Protein AF-A0A9X1LU79-F1 (afdb_monomer_lite)

Organism: NCBI:txid2830666

Foldseek 3Di:
DFPVCCCPPPVPQLQQQCCVPPVWGQDPPRAIVVGDDPVVSRVVVVVGQQCRSSCCQQFDQSVDHPVRVVVQVVVLVVQQVVCVVPPVPDDGDDRDDGTDGPVVVVVVVVVVVVVVVVVVVVVVVVVVVVVVVD

Sequence (134 aa):
MSLVGALVEHEGALRASLQAVYGLRLRPGGRTEPARTLSELTDLVAGLPPGCALWRAAGGAVALTDESMLLREAIYRLEVLDWHAHNPKGAQPKRIELPKPAHEARAEEAKQNAKAEAYARRQARRAAREADTG

pLDDT: mean 90.68, std 6.52, range [52.62, 97.19]

Secondary structure (DSSP, 8-state):
--HHHHHHH-HHHHHHHHHHHH--EEETTTEEES---HHHHHHHHHTPPTTSHHHHHHBSGGGS-HHHHHHHHHHHHHHHHHHHHH-TTSPPPPPPPPPPBHHHHHHHHHHHHHHHHHHHHHHHHHHHHHHH--

Radius of gyration: 23.09 Å; chains: 1; bounding box: 54×23×71 Å

Structure (mmCIF, N/CA/C/O backbone):
data_AF-A0A9X1LU79-F1
#
_entry.id   AF-A0A9X1LU79-F1
#
loop_
_atom_site.group_PDB
_atom_site.id
_atom_site.type_symbol
_atom_site.label_atom_id
_atom_site.label_alt_id
_atom_site.label_comp_id
_atom_site.label_asym_id
_atom_site.label_entity_id
_atom_site.label_seq_id
_atom_site.pdbx_PDB_ins_code
_atom_site.Cartn_x
_atom_site.Cartn_y
_atom_site.Cartn_z
_atom_site.occupancy
_atom_site.B_iso_or_equiv
_atom_site.auth_seq_id
_atom_site.auth_comp_id
_atom_site.auth_asym_id
_atom_site.auth_atom_id
_atom_site.pdbx_PDB_model_num
ATOM 1 N N . MET A 1 1 ? -0.550 8.802 -7.777 1.00 77.62 1 MET A N 1
ATOM 2 C CA . MET A 1 1 ? 0.930 8.726 -7.821 1.00 77.62 1 MET A CA 1
ATOM 3 C C . MET A 1 1 ? 1.381 8.988 -9.252 1.00 77.62 1 MET A C 1
ATOM 5 O O . MET A 1 1 ? 0.712 8.498 -10.150 1.00 77.62 1 MET A O 1
ATOM 9 N N . SER A 1 2 ? 2.448 9.763 -9.477 1.00 84.31 2 SER A N 1
ATOM 10 C CA . SER A 1 2 ? 3.002 9.988 -10.825 1.00 84.31 2 SER A CA 1
ATOM 11 C C . SER A 1 2 ? 3.983 8.877 -11.221 1.00 84.31 2 SER A C 1
ATOM 13 O O . SER A 1 2 ? 4.577 8.239 -10.351 1.00 84.31 2 SER A O 1
ATOM 15 N N . LEU A 1 3 ? 4.201 8.675 -12.526 1.00 84.38 3 LEU A N 1
ATOM 16 C CA . LEU A 1 3 ? 5.196 7.720 -13.035 1.00 84.38 3 LEU A CA 1
ATOM 17 C C . LEU A 1 3 ? 6.609 8.023 -12.505 1.00 84.38 3 LEU A C 1
ATOM 19 O O . LEU A 1 3 ? 7.339 7.111 -12.131 1.00 84.38 3 LEU A O 1
ATOM 23 N N . VAL A 1 4 ? 6.975 9.304 -12.419 1.00 84.94 4 VAL A N 1
ATOM 24 C CA . VAL A 1 4 ? 8.273 9.731 -11.875 1.00 84.94 4 VAL A CA 1
ATOM 25 C C . VAL A 1 4 ? 8.405 9.340 -10.402 1.00 84.94 4 VAL A C 1
ATOM 27 O O . VAL A 1 4 ? 9.418 8.763 -10.021 1.00 84.94 4 VAL A O 1
ATOM 30 N N . GLY A 1 5 ? 7.371 9.574 -9.586 1.00 83.94 5 GLY A N 1
ATOM 31 C CA . GLY A 1 5 ? 7.376 9.146 -8.183 1.00 83.94 5 GLY A CA 1
ATOM 32 C C . GLY A 1 5 ? 7.485 7.625 -8.041 1.00 83.94 5 GLY A C 1
ATOM 33 O O . GLY A 1 5 ? 8.250 7.132 -7.219 1.00 83.94 5 GLY A O 1
ATOM 34 N N . ALA A 1 6 ? 6.797 6.874 -8.906 1.00 86.81 6 ALA A N 1
ATOM 35 C CA . ALA A 1 6 ? 6.886 5.416 -8.943 1.00 86.81 6 ALA A CA 1
ATOM 36 C C . ALA A 1 6 ? 8.300 4.921 -9.295 1.00 86.81 6 ALA A C 1
ATOM 38 O O . ALA A 1 6 ? 8.783 3.967 -8.690 1.00 86.81 6 ALA A O 1
ATOM 39 N N . LEU A 1 7 ? 8.973 5.572 -10.248 1.00 89.19 7 LEU A N 1
ATOM 40 C CA . LEU A 1 7 ? 10.345 5.242 -10.641 1.00 89.19 7 LEU A CA 1
ATOM 41 C C . LEU A 1 7 ? 11.366 5.576 -9.550 1.00 89.19 7 LEU A C 1
ATOM 43 O O . LEU A 1 7 ? 12.306 4.816 -9.366 1.00 89.19 7 LEU A O 1
ATOM 47 N N . VAL A 1 8 ? 11.194 6.686 -8.831 1.00 88.75 8 VAL A N 1
ATOM 48 C CA . VAL A 1 8 ? 12.158 7.124 -7.807 1.00 88.75 8 VAL A CA 1
ATOM 49 C C . 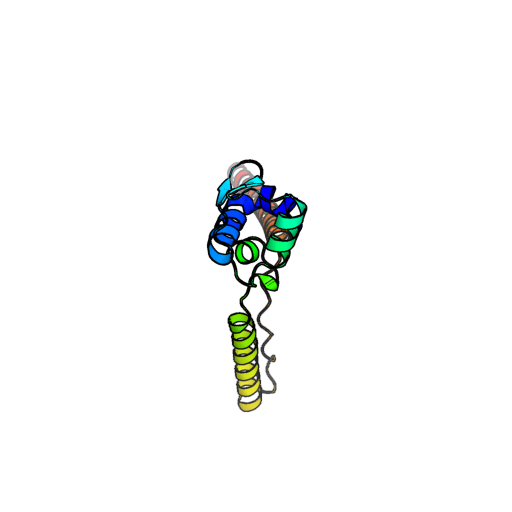VAL A 1 8 ? 11.984 6.354 -6.501 1.00 88.75 8 VAL A C 1
ATOM 51 O O . VAL A 1 8 ? 12.963 5.907 -5.911 1.00 88.75 8 VAL A O 1
ATOM 54 N N . GLU A 1 9 ? 10.747 6.187 -6.036 1.00 88.94 9 GLU A N 1
ATOM 55 C CA . GLU A 1 9 ? 10.484 5.653 -4.695 1.00 88.94 9 GLU A CA 1
ATOM 56 C C . GLU A 1 9 ? 10.136 4.161 -4.687 1.00 88.94 9 GLU A C 1
ATOM 58 O O . GLU A 1 9 ? 10.246 3.503 -3.650 1.00 88.94 9 GLU A O 1
ATOM 63 N N . HIS A 1 10 ? 9.701 3.620 -5.828 1.00 92.12 10 HIS A N 1
ATOM 64 C CA . HIS A 1 10 ? 9.089 2.296 -5.910 1.00 92.12 10 HIS A CA 1
ATOM 65 C C . HIS A 1 10 ? 9.523 1.500 -7.155 1.00 92.12 10 HIS A C 1
ATOM 67 O O . HIS A 1 10 ? 8.775 0.633 -7.611 1.00 92.12 10 HIS A O 1
ATOM 73 N N . GLU A 1 11 ? 10.728 1.738 -7.697 1.00 92.06 11 GLU A N 1
ATOM 74 C CA . GLU A 1 11 ? 11.174 1.155 -8.979 1.00 92.06 11 GLU A CA 1
ATOM 75 C C . GLU A 1 11 ? 11.005 -0.372 -9.035 1.00 92.06 11 GLU A C 1
ATOM 77 O O . GLU A 1 11 ? 10.499 -0.920 -10.015 1.00 92.06 11 GLU A O 1
ATOM 82 N N . GLY A 1 12 ? 11.391 -1.073 -7.964 1.00 92.75 12 GLY A N 1
ATOM 83 C CA . GLY A 1 12 ? 11.282 -2.531 -7.887 1.00 92.75 12 GLY A CA 1
ATOM 84 C C . GLY A 1 12 ? 9.832 -3.023 -7.930 1.00 92.75 12 GLY A C 1
ATOM 85 O O . GLY A 1 12 ? 9.520 -3.979 -8.640 1.00 92.75 12 GLY A O 1
ATOM 86 N N . ALA A 1 13 ? 8.930 -2.338 -7.225 1.00 94.69 13 ALA A N 1
ATOM 87 C CA . ALA A 1 13 ? 7.510 -2.676 -7.197 1.00 94.69 13 ALA A CA 1
ATOM 88 C C . ALA A 1 13 ? 6.814 -2.333 -8.526 1.00 94.69 13 ALA A C 1
ATOM 90 O O . ALA A 1 13 ? 5.966 -3.096 -9.003 1.00 94.69 13 ALA A O 1
ATOM 91 N N . LEU A 1 14 ? 7.219 -1.228 -9.161 1.00 95.00 14 LEU A N 1
ATOM 92 C CA . LEU A 1 14 ? 6.783 -0.849 -10.502 1.00 95.00 14 LEU A CA 1
ATOM 93 C C . LEU A 1 14 ? 7.216 -1.902 -11.528 1.00 95.00 14 LEU A C 1
ATOM 95 O O . LEU A 1 14 ? 6.380 -2.400 -12.281 1.00 95.00 14 LEU A O 1
ATOM 99 N N . ARG A 1 15 ? 8.493 -2.308 -11.507 1.00 95.25 15 ARG A N 1
ATOM 100 C CA . ARG A 1 15 ? 9.033 -3.370 -12.371 1.00 95.25 15 ARG A CA 1
ATOM 101 C C . ARG A 1 15 ? 8.255 -4.673 -12.214 1.00 95.25 15 ARG A C 1
ATOM 103 O O . ARG A 1 15 ? 7.861 -5.260 -13.216 1.00 95.25 15 ARG A O 1
ATOM 110 N N . ALA A 1 16 ? 8.019 -5.108 -10.977 1.00 96.50 16 ALA A N 1
ATOM 111 C CA . ALA A 1 16 ? 7.267 -6.330 -10.704 1.00 96.50 16 ALA A CA 1
ATOM 112 C C . ALA A 1 16 ? 5.831 -6.255 -11.250 1.00 96.50 16 ALA A C 1
ATOM 114 O O . ALA A 1 16 ? 5.348 -7.216 -11.843 1.00 96.50 16 ALA A O 1
ATOM 115 N N . SER A 1 17 ? 5.169 -5.105 -11.101 1.00 97.19 17 SER A N 1
ATOM 116 C CA . SER A 1 17 ? 3.782 -4.920 -11.548 1.00 97.19 17 SER A CA 1
ATOM 117 C C . SER A 1 17 ? 3.664 -4.882 -13.071 1.00 97.19 17 SER A C 1
ATOM 119 O O . SER A 1 17 ? 2.815 -5.568 -13.632 1.00 97.19 17 SER A O 1
ATOM 121 N N . LEU A 1 18 ? 4.549 -4.145 -13.750 1.00 96.56 18 LEU A N 1
ATOM 122 C CA . LEU A 1 18 ? 4.583 -4.086 -15.216 1.00 96.56 18 LEU A CA 1
ATOM 123 C C . LEU A 1 18 ? 4.894 -5.453 -15.836 1.00 96.56 18 LEU A C 1
ATOM 125 O O . LEU A 1 18 ? 4.266 -5.837 -16.824 1.00 96.56 18 LEU A O 1
ATOM 129 N N . GLN A 1 19 ? 5.819 -6.204 -15.233 1.00 96.81 19 GLN A N 1
ATOM 130 C CA . GLN A 1 19 ? 6.158 -7.546 -15.693 1.00 96.81 19 GLN A CA 1
ATOM 131 C C . GLN A 1 19 ? 4.994 -8.521 -15.492 1.00 96.81 19 GLN A C 1
ATOM 133 O O . GLN A 1 19 ? 4.714 -9.315 -16.384 1.00 96.81 19 GLN A O 1
ATOM 138 N N . ALA A 1 20 ? 4.323 -8.473 -14.339 1.00 96.81 20 ALA A N 1
ATOM 139 C CA . ALA A 1 20 ? 3.243 -9.401 -14.017 1.00 96.81 20 ALA A CA 1
ATOM 140 C C . ALA A 1 20 ? 1.975 -9.155 -14.848 1.00 96.81 20 ALA A C 1
ATOM 142 O O . ALA A 1 20 ? 1.337 -10.111 -15.273 1.00 96.81 20 ALA A O 1
ATOM 143 N N . VAL A 1 21 ? 1.609 -7.888 -15.070 1.00 97.06 21 VAL A N 1
ATOM 144 C CA . VAL A 1 21 ? 0.330 -7.522 -15.706 1.00 97.06 21 VAL A CA 1
ATOM 145 C C . VAL A 1 21 ? 0.463 -7.408 -17.222 1.00 97.06 21 VAL A C 1
ATOM 147 O O . VAL A 1 21 ? -0.407 -7.870 -17.952 1.00 97.06 21 VAL A O 1
ATOM 150 N N . TYR A 1 22 ? 1.556 -6.812 -17.704 1.00 96.19 22 TYR A N 1
ATOM 151 C CA . TYR A 1 22 ? 1.732 -6.497 -19.125 1.00 96.19 22 TYR A CA 1
ATOM 152 C C . TYR A 1 22 ? 2.881 -7.262 -19.788 1.00 96.19 22 TYR A C 1
ATOM 154 O O . TYR A 1 22 ? 3.132 -7.072 -20.977 1.00 96.19 22 TYR A O 1
ATOM 162 N N . GLY A 1 23 ? 3.630 -8.080 -19.040 1.00 95.75 23 GLY A N 1
ATOM 163 C CA . GLY A 1 23 ? 4.821 -8.758 -19.559 1.00 95.75 23 GLY A CA 1
ATOM 164 C C . GLY A 1 23 ? 5.973 -7.809 -19.911 1.00 95.75 23 GLY A C 1
ATOM 165 O O . GLY A 1 23 ? 6.898 -8.217 -20.610 1.00 95.75 23 GLY A O 1
ATOM 166 N N . LEU A 1 24 ? 5.926 -6.550 -19.457 1.00 95.25 24 LEU A N 1
ATOM 167 C CA . LEU A 1 24 ? 6.914 -5.529 -19.807 1.00 95.25 24 LEU A CA 1
ATOM 168 C C . LEU A 1 24 ? 8.087 -5.534 -18.834 1.00 95.25 24 LEU A C 1
ATOM 170 O O . LEU A 1 24 ? 7.915 -5.348 -17.625 1.00 95.25 24 LEU A O 1
ATOM 174 N N . ARG A 1 25 ? 9.303 -5.629 -19.377 1.00 94.94 25 ARG A N 1
ATOM 175 C CA . ARG A 1 25 ? 10.519 -5.543 -18.570 1.00 94.94 25 ARG A CA 1
ATOM 176 C C . ARG A 1 25 ? 10.938 -4.088 -18.404 1.00 94.94 25 ARG A C 1
ATOM 178 O O . ARG A 1 25 ? 11.333 -3.438 -19.370 1.00 94.94 25 ARG A O 1
ATOM 185 N N . LEU A 1 26 ? 10.908 -3.590 -17.169 1.00 93.44 26 LEU A N 1
ATOM 186 C CA . LEU A 1 26 ? 11.456 -2.277 -16.823 1.00 93.44 26 LEU A CA 1
ATOM 187 C C . LEU A 1 26 ? 12.965 -2.386 -16.566 1.00 93.44 26 LEU A C 1
ATOM 189 O O . LEU A 1 26 ? 13.406 -3.075 -15.641 1.00 93.44 26 LEU A O 1
ATOM 193 N N . ARG A 1 27 ? 13.753 -1.710 -17.399 1.00 89.75 27 ARG A N 1
ATOM 194 C CA . ARG A 1 27 ? 15.206 -1.568 -17.281 1.00 89.75 27 ARG A CA 1
ATOM 195 C C . ARG A 1 27 ? 15.556 -0.314 -16.458 1.00 89.75 27 ARG A C 1
ATOM 197 O O . ARG A 1 27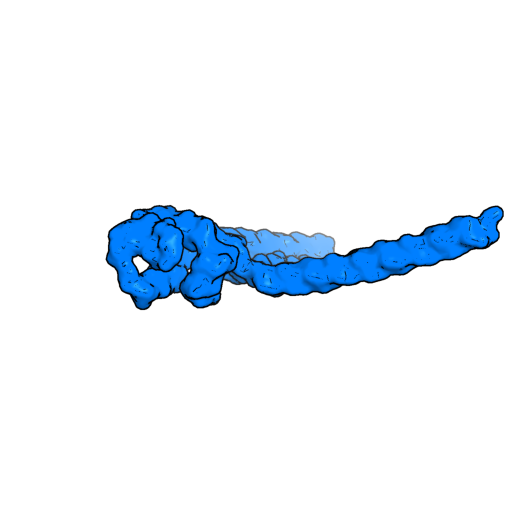 ? 14.740 0.609 -16.380 1.00 89.75 27 ARG A O 1
ATOM 204 N N . PRO A 1 28 ? 16.771 -0.251 -15.878 1.00 81.88 28 PRO A N 1
ATOM 205 C CA . PRO A 1 28 ? 17.235 0.931 -15.156 1.00 81.88 28 PRO A CA 1
ATOM 206 C C . PRO A 1 28 ? 17.099 2.210 -15.992 1.00 81.88 28 PRO A C 1
ATOM 208 O O . PRO A 1 28 ? 17.318 2.195 -17.207 1.00 81.88 28 PRO A O 1
ATOM 211 N N . GLY A 1 29 ? 16.730 3.314 -15.343 1.00 78.44 29 GLY A N 1
ATOM 212 C CA . GLY A 1 29 ? 16.509 4.598 -16.017 1.00 78.44 29 GLY A CA 1
ATOM 213 C C . GLY A 1 29 ? 15.163 4.717 -16.742 1.00 78.44 29 GLY A C 1
ATOM 214 O O . GLY A 1 29 ? 15.019 5.575 -17.608 1.00 78.44 29 GLY A O 1
ATOM 215 N N . GLY A 1 30 ? 14.186 3.861 -16.420 1.00 81.19 30 GLY A N 1
ATOM 216 C CA . GLY A 1 30 ? 12.799 3.999 -16.886 1.00 81.19 30 GLY A CA 1
ATOM 217 C C . GLY A 1 30 ? 12.529 3.500 -18.307 1.00 81.19 30 GLY A C 1
ATOM 218 O O . GLY A 1 30 ? 11.452 3.738 -18.844 1.00 81.19 30 GLY A O 1
ATOM 219 N N . ARG A 1 31 ? 13.487 2.803 -18.930 1.00 87.88 31 ARG A N 1
ATOM 220 C CA . ARG A 1 31 ? 13.320 2.221 -20.272 1.00 87.88 31 ARG A CA 1
ATOM 221 C C . ARG A 1 31 ? 12.596 0.881 -20.186 1.00 87.88 31 ARG A C 1
ATOM 223 O O . ARG A 1 31 ? 12.852 0.105 -19.271 1.00 87.88 31 ARG A O 1
ATOM 230 N N . THR A 1 32 ? 11.750 0.573 -21.158 1.00 93.19 32 THR A N 1
ATOM 231 C CA . THR A 1 32 ? 11.002 -0.691 -21.215 1.00 93.19 32 THR A CA 1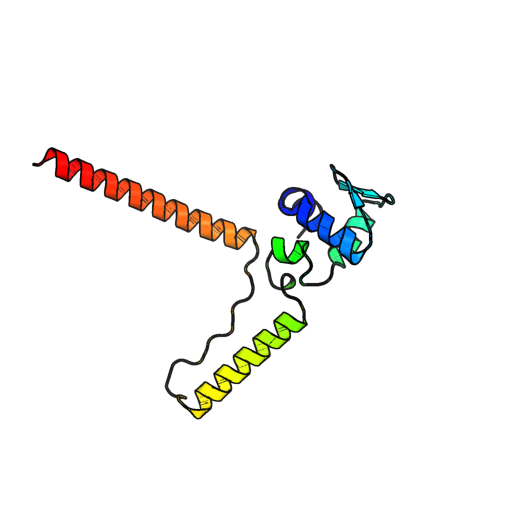
ATOM 232 C C . THR A 1 32 ? 11.450 -1.575 -22.371 1.00 93.19 32 THR A C 1
ATOM 234 O O . THR A 1 32 ? 12.049 -1.110 -23.342 1.00 93.19 32 THR A O 1
ATOM 237 N N . GLU A 1 33 ? 11.166 -2.867 -22.257 1.00 92.31 33 GLU A N 1
ATOM 238 C CA . GLU A 1 33 ? 11.321 -3.842 -23.330 1.00 92.31 33 GLU A CA 1
ATOM 239 C C . GLU A 1 33 ? 10.026 -4.665 -23.467 1.00 92.31 33 GLU A C 1
ATOM 241 O O . GLU A 1 33 ? 9.624 -5.302 -22.486 1.00 92.31 33 GLU A O 1
ATOM 246 N N . PRO A 1 34 ? 9.365 -4.640 -24.646 1.00 91.88 34 PRO A N 1
ATOM 247 C CA . PRO A 1 34 ? 9.634 -3.767 -25.800 1.00 91.88 34 PRO A CA 1
ATOM 248 C C . PRO A 1 34 ? 9.567 -2.270 -25.450 1.00 91.88 34 PRO A C 1
ATOM 250 O O . PRO A 1 34 ? 8.923 -1.880 -24.475 1.00 91.88 34 PRO A O 1
ATOM 253 N N . ALA A 1 35 ? 10.255 -1.440 -26.240 1.00 93.19 35 ALA A N 1
ATOM 254 C CA . ALA A 1 35 ? 10.325 -0.000 -26.009 1.00 93.19 35 ALA A CA 1
ATOM 255 C C . ALA A 1 35 ? 8.927 0.634 -26.060 1.00 93.19 35 ALA A C 1
ATOM 257 O O . ALA A 1 35 ? 8.165 0.401 -26.998 1.00 93.19 35 ALA A O 1
ATOM 258 N N . ARG A 1 36 ? 8.609 1.436 -25.043 1.00 91.88 36 ARG A N 1
ATOM 259 C CA . ARG A 1 36 ? 7.381 2.233 -24.939 1.00 91.88 36 ARG A CA 1
ATOM 260 C C . ARG A 1 36 ? 7.727 3.700 -24.778 1.00 91.88 36 ARG A C 1
ATOM 262 O O . ARG A 1 36 ? 8.781 4.039 -24.231 1.00 91.88 36 ARG A O 1
ATOM 269 N N . THR A 1 37 ? 6.834 4.564 -25.239 1.00 91.75 37 THR A N 1
ATOM 270 C CA . THR A 1 37 ? 6.949 5.998 -24.961 1.00 91.75 37 THR A CA 1
ATOM 271 C C . THR A 1 37 ? 6.625 6.285 -23.493 1.00 91.75 37 THR A C 1
ATOM 273 O O . THR A 1 37 ? 6.000 5.479 -22.800 1.00 91.75 37 THR A O 1
ATOM 276 N N . LEU A 1 38 ? 7.044 7.451 -22.997 1.00 88.81 38 LEU A N 1
ATOM 277 C CA . LEU A 1 38 ? 6.758 7.854 -21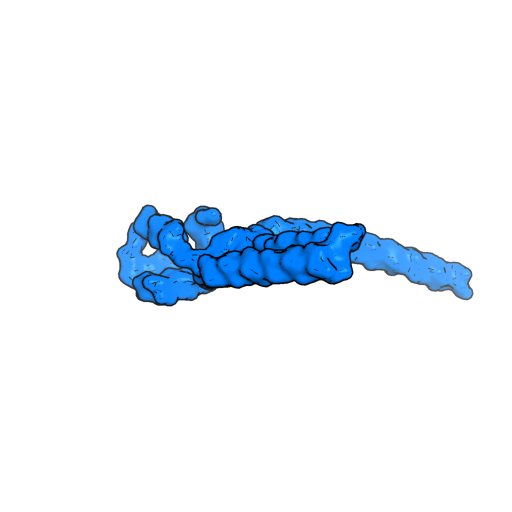.619 1.00 88.81 38 LEU A CA 1
ATOM 278 C C . LEU A 1 38 ? 5.248 7.995 -21.364 1.00 88.81 38 LEU A C 1
ATOM 280 O O . LEU A 1 38 ? 4.769 7.633 -20.289 1.00 88.81 38 LEU A O 1
ATOM 284 N N . SER A 1 39 ? 4.504 8.490 -22.356 1.00 90.88 39 SER A N 1
ATOM 285 C CA . SER A 1 39 ? 3.048 8.624 -22.286 1.00 90.88 39 SER A CA 1
ATOM 286 C C . SER A 1 39 ? 2.373 7.259 -22.194 1.00 90.88 39 SER A C 1
ATOM 288 O O . SER A 1 39 ? 1.640 7.021 -21.242 1.00 90.88 39 SER A O 1
ATOM 290 N N . GLU A 1 40 ? 2.728 6.320 -23.079 1.00 93.06 40 GLU A N 1
ATOM 291 C CA . GLU A 1 40 ? 2.215 4.942 -23.019 1.00 93.06 40 GLU A CA 1
ATOM 292 C C . GLU A 1 40 ? 2.511 4.283 -21.669 1.00 93.06 40 GLU A C 1
ATOM 294 O O . GLU A 1 40 ? 1.658 3.617 -21.090 1.00 93.06 40 GLU A O 1
ATOM 299 N N . LEU A 1 41 ? 3.723 4.472 -21.139 1.00 92.12 41 LEU A N 1
ATOM 300 C CA . LEU A 1 41 ? 4.082 3.922 -19.837 1.00 92.12 41 LEU A CA 1
ATOM 301 C C . LEU A 1 41 ? 3.249 4.540 -18.706 1.00 92.12 41 LEU A C 1
ATOM 303 O O . LEU A 1 41 ? 2.893 3.844 -17.758 1.00 92.12 41 LEU A O 1
ATOM 307 N N . THR A 1 42 ? 2.921 5.828 -18.806 1.00 92.25 42 THR A N 1
ATOM 308 C CA . THR A 1 42 ? 2.067 6.513 -17.828 1.00 92.25 42 THR A CA 1
ATOM 309 C C . THR A 1 42 ? 0.650 5.948 -17.855 1.00 92.25 42 THR A C 1
ATOM 311 O O . THR A 1 42 ? 0.110 5.635 -16.793 1.00 92.25 42 THR A O 1
ATOM 314 N N . ASP A 1 43 ? 0.091 5.737 -19.047 1.00 94.38 43 ASP A N 1
ATOM 315 C CA . ASP A 1 43 ? -1.241 5.151 -19.222 1.00 94.38 43 ASP A CA 1
ATOM 316 C C . ASP A 1 43 ? -1.293 3.712 -18.692 1.00 94.38 43 ASP A C 1
ATOM 318 O O . ASP A 1 43 ? -2.209 3.339 -17.959 1.00 94.38 43 ASP A O 1
ATOM 322 N N . LEU A 1 44 ? -0.260 2.912 -18.974 1.00 94.38 44 LEU A N 1
ATOM 323 C CA . LEU A 1 44 ? -0.151 1.543 -18.462 1.00 94.38 44 LEU A CA 1
ATOM 324 C C . LEU A 1 44 ? -0.066 1.501 -16.936 1.00 94.38 44 LEU A C 1
ATOM 326 O O . LEU A 1 44 ? -0.694 0.646 -16.310 1.00 94.38 44 LEU A O 1
ATOM 330 N N . VAL A 1 45 ? 0.690 2.418 -16.326 1.00 93.75 45 VAL A N 1
ATOM 331 C CA . VAL A 1 45 ? 0.757 2.529 -14.864 1.00 93.75 45 VAL A CA 1
ATOM 332 C C . VAL A 1 45 ? -0.587 2.951 -14.284 1.00 93.75 45 VAL A C 1
ATOM 334 O O . VAL A 1 45 ? -0.998 2.380 -13.278 1.00 93.75 45 VAL A O 1
ATOM 337 N N . ALA A 1 46 ? -1.295 3.890 -14.916 1.00 92.19 46 ALA A N 1
ATOM 338 C CA . ALA A 1 46 ? -2.639 4.282 -14.495 1.00 92.19 46 ALA A CA 1
ATOM 339 C C . ALA A 1 46 ? -3.647 3.122 -14.597 1.00 92.19 46 ALA A C 1
ATOM 341 O O . ALA A 1 46 ? -4.546 3.025 -13.765 1.00 92.19 46 ALA A O 1
ATOM 342 N N . GLY A 1 47 ? -3.465 2.223 -15.570 1.00 94.12 47 GLY A N 1
ATOM 343 C CA . GLY A 1 47 ? -4.281 1.021 -15.756 1.00 94.12 47 GLY A CA 1
ATOM 344 C C . GLY A 1 47 ? -3.892 -0.184 -14.892 1.00 94.12 47 GLY A C 1
ATOM 345 O O . GLY A 1 47 ? -4.504 -1.241 -15.033 1.00 94.12 47 GLY A O 1
ATOM 346 N N . LEU A 1 48 ? -2.877 -0.082 -14.023 1.00 95.25 48 LEU A N 1
ATOM 347 C CA . LEU A 1 48 ? -2.472 -1.216 -13.189 1.00 95.25 48 LEU A CA 1
ATOM 348 C C . LEU A 1 48 ? -3.590 -1.617 -12.213 1.00 95.25 48 LEU A C 1
ATOM 350 O O . LEU A 1 48 ? -4.116 -0.750 -11.508 1.00 95.25 48 LEU A O 1
ATOM 354 N N . PRO A 1 49 ? -3.891 -2.923 -12.092 1.00 95.50 49 PRO A N 1
ATOM 355 C CA . PRO A 1 49 ? -4.974 -3.400 -11.252 1.00 95.50 49 PRO A CA 1
ATOM 356 C C . PRO A 1 49 ? -4.708 -3.090 -9.774 1.00 95.50 49 PRO A C 1
ATOM 358 O O . PRO A 1 49 ? -3.547 -3.130 -9.332 1.00 95.50 49 PRO A O 1
ATOM 361 N N . PRO A 1 50 ? -5.770 -2.817 -8.996 1.00 94.88 50 PRO A N 1
ATOM 362 C CA . PRO A 1 50 ? -5.666 -2.600 -7.561 1.00 94.88 50 PRO A CA 1
ATOM 363 C C . PRO A 1 50 ? -5.041 -3.825 -6.869 1.00 94.88 50 PRO A C 1
ATOM 365 O O . PRO A 1 50 ? -5.189 -4.966 -7.305 1.00 94.88 50 PRO A O 1
ATOM 368 N N . GLY A 1 51 ? -4.251 -3.591 -5.822 1.00 93.88 51 GLY A N 1
ATOM 369 C CA . GLY A 1 51 ? -3.526 -4.646 -5.103 1.00 93.88 51 GLY A CA 1
ATOM 370 C C . GLY A 1 51 ? -2.280 -5.210 -5.798 1.00 93.88 51 GLY A C 1
ATOM 371 O O . GLY A 1 51 ? -1.599 -6.080 -5.235 1.00 93.88 51 GLY A O 1
ATOM 372 N N . CYS A 1 52 ? -1.900 -4.703 -6.978 1.00 95.75 52 CYS A N 1
ATOM 373 C CA . CYS A 1 52 ? -0.606 -5.045 -7.570 1.00 95.75 52 CYS A CA 1
ATOM 374 C C . CYS A 1 52 ? 0.567 -4.613 -6.664 1.00 95.75 52 CYS A C 1
ATOM 376 O O . CYS A 1 52 ? 0.402 -3.859 -5.700 1.00 95.75 52 CYS A O 1
ATOM 378 N N . ALA A 1 53 ? 1.775 -5.114 -6.944 1.00 95.88 53 ALA A N 1
ATOM 379 C CA . ALA A 1 53 ? 2.941 -4.860 -6.093 1.00 95.88 53 ALA A CA 1
ATOM 380 C C . ALA A 1 53 ? 3.224 -3.356 -5.914 1.00 95.88 53 ALA A C 1
ATOM 382 O O . ALA A 1 53 ? 3.569 -2.924 -4.816 1.00 95.88 53 ALA A O 1
ATOM 383 N N . LEU A 1 54 ? 3.022 -2.561 -6.969 1.00 95.69 54 LEU A N 1
ATOM 384 C CA . LEU A 1 54 ? 3.197 -1.114 -6.949 1.00 95.69 54 LEU A CA 1
ATOM 385 C C . LEU A 1 54 ? 2.230 -0.447 -5.974 1.00 95.69 54 LEU A C 1
ATOM 387 O O . LEU A 1 54 ? 2.665 0.313 -5.115 1.00 95.69 54 LEU A O 1
ATOM 391 N N . TRP A 1 55 ? 0.935 -0.748 -6.078 1.00 94.88 55 TRP A N 1
ATOM 392 C CA . TRP A 1 55 ? -0.064 -0.134 -5.209 1.00 94.88 55 TRP A CA 1
ATOM 393 C C . TRP A 1 55 ? 0.053 -0.608 -3.766 1.00 94.88 55 TRP A C 1
ATOM 395 O O . TRP A 1 55 ? -0.100 0.200 -2.857 1.00 94.88 55 TRP A O 1
ATOM 405 N N . ARG A 1 56 ? 0.435 -1.869 -3.536 1.00 94.06 56 ARG A N 1
ATOM 406 C CA . ARG A 1 56 ? 0.772 -2.350 -2.188 1.00 94.06 56 ARG A CA 1
ATOM 407 C C . ARG A 1 56 ? 1.948 -1.594 -1.570 1.00 94.06 56 ARG A C 1
ATOM 409 O O . ARG A 1 56 ? 1.905 -1.298 -0.382 1.00 94.06 56 ARG A O 1
ATOM 416 N N . ALA A 1 57 ? 2.964 -1.252 -2.361 1.00 92.50 57 ALA A N 1
ATOM 417 C CA . ALA A 1 57 ? 4.106 -0.468 -1.890 1.00 92.50 57 ALA A CA 1
ATOM 418 C C . ALA A 1 57 ? 3.774 1.024 -1.694 1.00 92.50 57 ALA A C 1
ATOM 420 O O . ALA A 1 57 ? 4.287 1.648 -0.768 1.00 92.50 57 ALA A O 1
ATOM 421 N N . ALA A 1 58 ? 2.925 1.592 -2.555 1.00 91.50 58 ALA A N 1
ATOM 422 C CA . ALA A 1 58 ? 2.508 2.992 -2.486 1.00 91.50 58 ALA A CA 1
ATOM 423 C C . ALA A 1 58 ? 1.462 3.258 -1.385 1.00 91.50 58 ALA A C 1
ATOM 425 O O . ALA A 1 58 ? 1.346 4.387 -0.902 1.00 91.50 58 ALA A O 1
ATOM 426 N N . GLY A 1 59 ? 0.710 2.233 -0.980 1.00 90.62 59 GLY A N 1
ATOM 427 C CA . GLY A 1 59 ? -0.371 2.344 -0.005 1.00 90.62 59 GLY A CA 1
ATOM 428 C C . GLY A 1 59 ? -1.631 3.006 -0.575 1.00 90.62 59 GLY A C 1
ATOM 429 O O . GLY A 1 59 ? -1.820 3.116 -1.789 1.00 90.62 59 GLY A O 1
ATOM 430 N N . GLY A 1 60 ? -2.512 3.455 0.318 1.00 89.62 60 GLY A N 1
ATOM 431 C CA . GLY A 1 60 ? -3.809 4.028 -0.047 1.00 89.62 60 GLY A CA 1
ATOM 432 C C . GLY A 1 60 ? -4.871 2.975 -0.390 1.00 89.62 60 GLY A C 1
ATOM 433 O O . GLY A 1 60 ? -4.658 1.772 -0.259 1.00 89.62 60 GLY A O 1
ATOM 434 N N . ALA A 1 61 ? -6.039 3.432 -0.852 1.00 88.12 61 ALA A N 1
ATOM 435 C CA . ALA A 1 61 ? -7.185 2.559 -1.135 1.00 88.12 61 ALA A CA 1
ATOM 436 C C . ALA A 1 61 ? -6.891 1.504 -2.218 1.00 88.12 61 ALA A C 1
ATOM 438 O O . ALA A 1 61 ? -7.233 0.338 -2.053 1.00 88.12 61 ALA A O 1
ATOM 439 N N . VAL A 1 62 ? -6.182 1.898 -3.283 1.00 91.69 62 VAL A N 1
ATOM 440 C CA . VAL A 1 62 ? -5.823 1.021 -4.414 1.00 91.69 62 VAL A CA 1
ATOM 441 C C . VAL A 1 62 ? -4.775 -0.041 -4.062 1.00 91.69 62 VAL A C 1
ATOM 443 O O . VAL A 1 62 ? -4.473 -0.905 -4.882 1.00 91.69 62 VAL A O 1
ATOM 446 N N . ALA A 1 63 ? -4.211 -0.001 -2.850 1.00 93.94 63 ALA A N 1
ATOM 447 C CA . ALA A 1 63 ? -3.310 -1.036 -2.348 1.00 93.94 63 ALA A CA 1
ATOM 448 C C . ALA A 1 63 ? -4.019 -2.366 -2.066 1.00 93.94 63 ALA A C 1
ATOM 450 O O . ALA A 1 63 ? -3.358 -3.399 -1.960 1.00 93.94 63 ALA A O 1
ATOM 451 N N . LEU A 1 64 ? -5.342 -2.343 -1.913 1.00 93.62 64 LEU A N 1
ATOM 452 C CA . LEU A 1 64 ? -6.163 -3.530 -1.708 1.00 93.62 64 LEU A CA 1
ATOM 453 C C . LEU A 1 64 ? -6.770 -3.978 -3.031 1.00 93.62 64 LEU A C 1
ATOM 455 O O . LEU A 1 64 ? -7.071 -3.138 -3.866 1.00 93.62 64 LEU A O 1
ATOM 459 N N . THR A 1 65 ? -6.971 -5.284 -3.202 1.00 94.50 65 THR A N 1
ATOM 460 C CA . THR A 1 65 ? -7.793 -5.799 -4.306 1.00 94.50 65 THR A CA 1
ATOM 461 C C . THR A 1 65 ? -9.276 -5.555 -4.026 1.00 94.50 65 THR A C 1
ATOM 463 O O . THR A 1 65 ? -9.666 -5.354 -2.869 1.00 94.50 65 THR A O 1
ATOM 466 N N . ASP A 1 66 ? -10.114 -5.642 -5.057 1.00 92.75 66 ASP A N 1
ATOM 467 C CA . ASP A 1 66 ? -11.566 -5.492 -4.914 1.00 92.75 66 ASP A CA 1
ATOM 468 C C . ASP A 1 66 ? -12.154 -6.555 -3.971 1.00 92.75 66 ASP A C 1
ATOM 470 O O . ASP A 1 66 ? -12.986 -6.244 -3.116 1.00 92.75 66 ASP A O 1
ATOM 474 N N . GLU A 1 67 ? -11.656 -7.794 -4.029 1.00 94.44 67 GLU A N 1
ATOM 475 C CA . GLU A 1 67 ? -12.068 -8.875 -3.124 1.00 94.44 67 GLU A CA 1
ATOM 476 C C . GLU A 1 67 ? -11.679 -8.566 -1.679 1.00 94.44 67 GLU A C 1
ATOM 478 O O . GLU A 1 67 ? -12.452 -8.810 -0.752 1.00 94.44 67 GLU A O 1
ATOM 483 N N . SER A 1 68 ? -10.492 -7.988 -1.478 1.00 93.69 68 SER A N 1
ATOM 484 C CA . SER A 1 68 ? -10.033 -7.568 -0.154 1.00 93.69 68 SER A CA 1
ATOM 485 C C . SER A 1 68 ? -10.910 -6.442 0.395 1.00 93.69 68 SER A C 1
ATOM 487 O O . SER A 1 68 ? -11.235 -6.437 1.582 1.00 93.69 68 SER A O 1
ATOM 489 N N . MET A 1 69 ? -11.321 -5.495 -0.453 1.00 93.12 69 MET A N 1
ATOM 490 C CA . MET A 1 69 ? -12.248 -4.428 -0.067 1.00 93.12 69 MET A CA 1
ATOM 491 C C . MET A 1 69 ? -13.630 -4.982 0.295 1.00 93.12 69 MET A C 1
ATOM 493 O O . MET A 1 69 ? -14.172 -4.615 1.341 1.00 93.12 69 MET A O 1
ATOM 497 N N . LEU A 1 70 ? -14.165 -5.900 -0.514 1.00 94.38 70 LEU A N 1
ATOM 498 C CA . LEU A 1 70 ? -15.452 -6.547 -0.260 1.00 94.38 70 LEU A CA 1
ATOM 499 C C . LEU A 1 70 ? -15.431 -7.340 1.050 1.00 94.38 70 LEU A C 1
ATOM 501 O O . LEU A 1 70 ? -16.336 -7.199 1.871 1.00 94.38 70 LEU A O 1
ATOM 505 N N . LEU A 1 71 ? -14.381 -8.134 1.272 1.00 95.31 71 LEU A N 1
ATOM 506 C CA . LEU A 1 71 ? -14.241 -8.946 2.477 1.00 95.31 71 LEU A CA 1
ATOM 507 C C . LEU A 1 71 ? -14.164 -8.080 3.738 1.00 95.31 71 LEU A C 1
ATOM 509 O O . LEU A 1 71 ? -14.774 -8.408 4.751 1.00 95.31 71 LEU A O 1
ATOM 513 N N . ARG A 1 72 ? -13.461 -6.946 3.677 1.00 94.19 72 ARG A N 1
ATOM 514 C CA . ARG A 1 72 ? -13.387 -6.001 4.801 1.00 94.19 72 ARG A CA 1
ATOM 515 C C . ARG A 1 72 ? -14.744 -5.401 5.149 1.00 94.19 72 ARG A C 1
ATOM 517 O O . ARG A 1 72 ? -15.066 -5.303 6.330 1.00 94.19 72 ARG A O 1
ATOM 524 N N . GLU A 1 73 ? -15.533 -5.014 4.146 1.00 95.38 73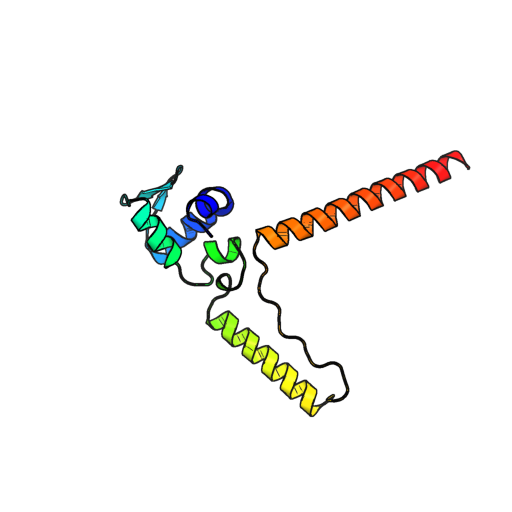 GLU A N 1
ATOM 525 C CA . GLU A 1 73 ? -16.896 -4.526 4.388 1.00 95.38 73 GLU A CA 1
ATOM 526 C C . GLU A 1 73 ? -17.780 -5.651 4.940 1.00 95.38 73 GLU A C 1
ATOM 528 O O . GLU A 1 73 ? -18.521 -5.421 5.892 1.00 95.38 73 GLU A O 1
ATOM 533 N N . ALA A 1 74 ? -17.666 -6.874 4.414 1.00 96.62 74 ALA A N 1
ATOM 534 C CA . ALA A 1 74 ? -18.421 -8.023 4.911 1.00 96.62 74 ALA A CA 1
ATOM 535 C C . ALA A 1 74 ? -18.116 -8.320 6.389 1.00 96.62 74 ALA A C 1
ATOM 537 O O . ALA A 1 74 ? -19.045 -8.442 7.186 1.00 96.62 74 ALA A O 1
ATOM 538 N N . ILE A 1 75 ? -16.834 -8.362 6.771 1.00 96.44 75 ILE A N 1
ATOM 539 C CA . ILE A 1 75 ? -16.404 -8.557 8.165 1.00 96.44 75 ILE A CA 1
ATOM 540 C C . ILE A 1 75 ? -16.987 -7.461 9.058 1.00 96.44 75 ILE A C 1
ATOM 542 O O . ILE A 1 75 ? -17.630 -7.767 10.058 1.00 96.44 75 ILE A O 1
ATOM 546 N N . TYR A 1 76 ? -16.853 -6.194 8.660 1.00 96.56 76 TYR A N 1
ATOM 547 C CA . TYR A 1 76 ? -17.414 -5.081 9.424 1.00 96.56 76 TYR A CA 1
ATOM 548 C C . TYR A 1 76 ? -18.934 -5.213 9.620 1.00 96.56 76 TYR A C 1
ATOM 550 O O . TYR A 1 76 ? -19.455 -4.961 10.707 1.00 96.56 76 TYR A O 1
ATOM 558 N N . ARG A 1 77 ? -19.673 -5.630 8.584 1.00 96.50 77 ARG A N 1
ATOM 559 C CA . ARG A 1 77 ? -21.126 -5.832 8.692 1.00 96.50 77 ARG A CA 1
ATOM 560 C C . ARG A 1 77 ? -21.481 -6.966 9.642 1.00 96.50 77 ARG A C 1
ATOM 562 O O . ARG A 1 77 ? -22.435 -6.812 10.399 1.00 96.50 77 ARG A O 1
ATOM 569 N N . LEU A 1 78 ? -20.721 -8.057 9.635 1.00 96.69 78 LEU A N 1
ATOM 570 C CA . LEU A 1 78 ? -20.911 -9.161 10.576 1.00 96.69 78 LEU A CA 1
ATOM 571 C C . LEU A 1 78 ? -20.650 -8.719 12.021 1.00 96.69 78 LEU A C 1
ATOM 573 O O . LEU A 1 78 ? -21.471 -9.000 12.888 1.00 96.69 78 LEU A O 1
ATOM 577 N N . GLU A 1 79 ? -19.582 -7.959 12.270 1.00 96.06 79 GLU A N 1
ATOM 578 C CA . GLU A 1 79 ? -19.290 -7.399 13.599 1.00 96.06 79 GLU A CA 1
ATOM 579 C C . GLU A 1 79 ? -20.405 -6.462 14.086 1.00 96.06 79 GLU A C 1
ATOM 581 O O . GLU A 1 79 ? -20.804 -6.511 15.248 1.00 96.06 79 GLU A O 1
ATOM 586 N N . VAL A 1 80 ? -20.948 -5.618 13.202 1.00 96.19 80 VAL A N 1
ATOM 587 C CA . VAL A 1 80 ? -22.069 -4.726 13.542 1.00 96.19 80 VAL A CA 1
ATOM 588 C C . VAL A 1 80 ? -23.346 -5.511 13.845 1.00 96.19 80 VAL A C 1
ATOM 590 O O . VAL A 1 80 ? -24.073 -5.143 14.769 1.00 96.19 80 VAL A O 1
ATOM 593 N N . LEU A 1 81 ? -23.632 -6.576 13.091 1.00 96.62 81 LEU A N 1
ATOM 594 C CA . LEU A 1 81 ? -24.784 -7.444 13.350 1.00 96.62 81 LEU A CA 1
ATOM 595 C C . LEU A 1 81 ? -24.656 -8.150 14.703 1.00 96.62 81 LEU A C 1
ATOM 597 O O . LEU A 1 81 ? -25.612 -8.150 15.478 1.00 96.62 81 LEU A O 1
ATOM 601 N N . ASP A 1 82 ? -23.476 -8.689 15.006 1.00 95.81 82 ASP A N 1
ATOM 602 C CA . ASP A 1 82 ? -23.190 -9.322 16.295 1.00 95.81 82 ASP A CA 1
ATOM 603 C C . ASP A 1 82 ? -23.323 -8.329 17.461 1.00 95.81 82 ASP A C 1
ATOM 605 O O . ASP A 1 82 ? -23.993 -8.605 18.460 1.00 95.81 82 ASP A O 1
ATOM 609 N N . TRP A 1 83 ? -22.784 -7.119 17.291 1.00 96.00 83 TRP A N 1
ATOM 610 C CA . TRP A 1 83 ? -22.930 -6.036 18.261 1.00 96.00 83 TRP A CA 1
ATOM 611 C C . TRP A 1 83 ? -24.398 -5.673 18.513 1.00 96.00 83 TRP A C 1
ATOM 613 O O . TRP A 1 83 ? -24.804 -5.538 19.668 1.00 96.00 83 TRP A O 1
ATOM 623 N N . HIS A 1 84 ? -25.210 -5.558 17.459 1.00 95.44 84 HIS A N 1
ATOM 624 C CA . HIS A 1 84 ? -26.642 -5.290 17.595 1.00 95.44 84 HIS A CA 1
ATOM 625 C C . HIS A 1 84 ? -27.381 -6.404 18.346 1.00 95.44 84 HIS A C 1
ATOM 627 O O . HIS A 1 84 ? -28.290 -6.102 19.121 1.00 95.44 84 HIS A O 1
ATOM 633 N N . ALA A 1 85 ? -27.003 -7.665 18.124 1.00 95.75 85 ALA A N 1
ATOM 634 C CA . ALA A 1 85 ? -27.643 -8.818 18.748 1.00 95.75 85 ALA A CA 1
ATOM 635 C C . ALA A 1 85 ? -27.284 -8.964 20.237 1.00 95.75 85 ALA A C 1
ATOM 637 O O . ALA A 1 85 ? -28.158 -9.275 21.047 1.00 95.75 85 ALA A O 1
ATOM 638 N N . HIS A 1 86 ? -26.023 -8.722 20.606 1.00 94.25 86 HIS A N 1
ATOM 639 C CA . HIS A 1 86 ? -25.513 -9.080 21.934 1.00 94.25 86 HIS A CA 1
ATOM 640 C C . HIS A 1 86 ? -25.179 -7.888 22.835 1.00 94.25 86 HIS A C 1
ATOM 642 O O . HIS A 1 86 ? -25.258 -8.010 24.058 1.00 94.25 86 HIS A O 1
ATOM 648 N N . ASN A 1 87 ? -24.803 -6.731 22.282 1.00 91.75 87 ASN A N 1
ATOM 649 C CA . ASN A 1 87 ? -24.354 -5.594 23.089 1.00 91.75 87 ASN A CA 1
A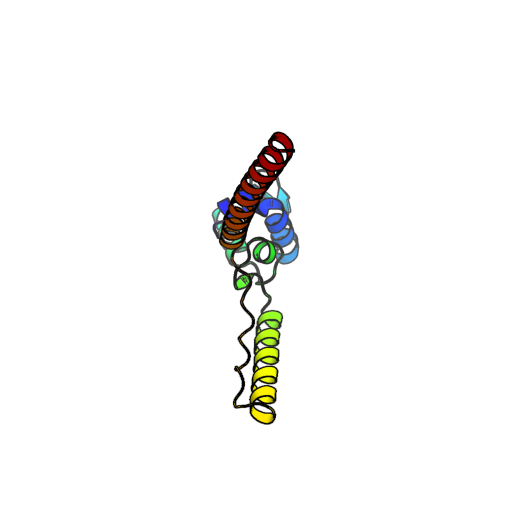TOM 650 C C . ASN A 1 87 ? -24.675 -4.216 22.473 1.00 91.75 87 ASN A C 1
ATOM 652 O O . ASN A 1 87 ? -23.783 -3.372 22.356 1.00 91.75 87 ASN A O 1
ATOM 656 N N . PRO A 1 88 ? -25.947 -3.909 22.155 1.00 87.62 88 PRO A N 1
ATOM 657 C CA . PRO A 1 88 ? -26.314 -2.679 21.445 1.00 87.62 88 PRO A CA 1
ATOM 658 C C . PRO A 1 88 ? -26.095 -1.387 22.254 1.00 87.62 88 PRO A C 1
ATOM 660 O O . PRO A 1 88 ? -26.225 -0.291 21.717 1.00 87.62 88 PRO A O 1
ATOM 663 N N . LYS A 1 89 ? -25.793 -1.487 23.557 1.00 91.69 89 LYS A N 1
ATOM 664 C CA . LYS A 1 89 ? -25.459 -0.339 24.421 1.00 91.69 89 LYS A CA 1
ATOM 665 C C . LYS A 1 89 ? -23.951 -0.075 24.513 1.00 91.69 89 LYS A C 1
ATOM 667 O O . LYS A 1 89 ? -23.556 0.964 25.036 1.00 91.69 89 LYS A O 1
ATOM 672 N N . GLY A 1 90 ? -23.118 -1.014 24.059 1.00 91.06 90 GLY A N 1
ATOM 673 C CA . GLY A 1 90 ? -21.665 -0.864 24.019 1.00 91.06 90 GLY A CA 1
ATOM 674 C C . GLY A 1 90 ? -21.195 0.016 22.860 1.00 91.06 90 GLY A C 1
ATOM 675 O O . GLY A 1 90 ? -21.987 0.468 22.037 1.00 91.06 90 GLY A O 1
ATOM 676 N N . ALA A 1 91 ? -19.883 0.230 22.760 1.00 92.50 91 ALA A N 1
ATOM 677 C CA . ALA A 1 91 ? -19.307 0.927 21.615 1.00 92.50 91 ALA A CA 1
ATOM 678 C C . ALA A 1 91 ? -19.503 0.099 20.337 1.00 92.50 91 ALA A C 1
ATOM 680 O O . ALA A 1 91 ? -19.090 -1.059 20.280 1.00 92.50 91 ALA A O 1
ATOM 681 N N . GLN A 1 92 ? -20.110 0.707 19.318 1.00 92.88 92 GLN A N 1
ATOM 682 C CA . GLN A 1 92 ? -20.254 0.078 18.012 1.00 92.88 92 GLN A CA 1
ATOM 683 C C . GLN A 1 92 ? -18.867 -0.221 17.413 1.00 92.88 92 GLN A C 1
ATOM 685 O O . GLN A 1 92 ? -17.968 0.627 17.518 1.00 92.88 92 GLN A O 1
ATOM 690 N N . PRO A 1 93 ? -18.683 -1.381 16.754 1.00 93.69 93 PRO A N 1
ATOM 691 C CA . PRO A 1 93 ? -17.466 -1.679 16.014 1.00 93.69 93 PRO A CA 1
ATOM 692 C C . PRO A 1 93 ? -17.109 -0.555 15.042 1.00 93.69 93 PRO A C 1
ATOM 694 O O . PRO A 1 93 ? -17.974 0.051 14.398 1.00 93.69 93 PRO A O 1
ATOM 697 N N . LYS A 1 94 ? -15.813 -0.265 14.937 1.00 94.38 94 LYS A N 1
ATOM 698 C CA . LYS A 1 94 ? -15.292 0.709 13.976 1.00 94.38 94 LYS A CA 1
ATOM 699 C C . LYS A 1 94 ? -15.015 0.010 12.656 1.00 94.38 94 LYS A C 1
ATOM 701 O O . LYS A 1 94 ? -14.576 -1.133 12.634 1.00 94.38 94 LYS A O 1
ATOM 706 N N . ARG A 1 95 ? -15.216 0.727 11.551 1.00 92.62 95 ARG A N 1
ATOM 707 C CA . ARG A 1 95 ? -14.784 0.236 10.241 1.00 92.62 95 ARG A CA 1
ATOM 708 C C . ARG A 1 95 ? -13.281 0.003 10.242 1.00 92.62 95 ARG A C 1
ATOM 710 O O . ARG A 1 95 ? -12.526 0.819 10.766 1.00 92.62 95 ARG A O 1
ATOM 717 N N . ILE A 1 96 ? -12.865 -1.077 9.591 1.00 89.81 96 ILE A N 1
ATOM 718 C CA . ILE A 1 96 ? -11.452 -1.371 9.376 1.00 89.81 96 ILE A CA 1
ATOM 719 C C . ILE A 1 96 ? -10.868 -0.249 8.504 1.00 89.81 96 ILE A C 1
ATOM 721 O O . ILE A 1 96 ? -11.343 -0.005 7.390 1.00 89.81 96 ILE A O 1
ATOM 725 N N . GLU A 1 97 ? -9.833 0.428 8.998 1.00 89.56 97 GLU A N 1
ATOM 726 C CA . GLU A 1 97 ? -9.192 1.559 8.315 1.00 89.56 97 GLU A CA 1
ATOM 727 C C . GLU A 1 97 ? -8.413 1.106 7.079 1.00 89.56 97 GLU A C 1
ATOM 729 O O . GLU A 1 97 ? -7.740 0.068 7.098 1.00 89.56 97 GLU A O 1
ATOM 734 N N . LEU A 1 98 ? -8.533 1.855 5.982 1.00 88.62 98 LEU A N 1
ATOM 735 C CA . LEU A 1 98 ? -7.797 1.570 4.751 1.00 88.62 98 LEU A CA 1
ATOM 736 C C . LEU A 1 98 ? -6.285 1.745 4.963 1.00 88.62 98 LEU A C 1
ATOM 738 O O . LEU A 1 98 ? -5.878 2.536 5.816 1.00 88.62 98 LEU A O 1
ATOM 742 N N . PRO A 1 99 ? -5.446 1.053 4.168 1.00 87.69 99 PRO A N 1
ATOM 743 C CA . PRO A 1 99 ? -4.014 1.298 4.180 1.00 87.69 99 PRO A CA 1
ATOM 744 C C . PRO A 1 99 ? -3.735 2.777 3.934 1.00 87.69 99 PRO A C 1
ATOM 746 O O . PRO A 1 99 ? -4.215 3.358 2.956 1.00 87.69 99 PRO A O 1
ATOM 749 N N . LYS A 1 100 ? -2.946 3.386 4.816 1.00 89.50 100 LYS A N 1
ATOM 750 C CA . LYS A 1 100 ? -2.503 4.764 4.622 1.00 89.50 100 LYS A CA 1
ATOM 751 C C . LYS A 1 100 ? -1.590 4.841 3.394 1.00 89.50 100 LYS A C 1
ATOM 753 O O . LYS A 1 100 ? -0.874 3.878 3.101 1.00 89.50 100 LYS A O 1
ATOM 758 N N . PRO A 1 101 ? -1.589 5.957 2.656 1.00 88.44 101 PRO A N 1
ATOM 759 C CA . PRO A 1 101 ? -0.546 6.233 1.680 1.00 88.44 101 PRO A CA 1
ATOM 760 C C . PRO A 1 101 ? 0.849 6.160 2.319 1.00 88.44 101 PRO A C 1
ATOM 762 O O . PRO A 1 101 ? 1.050 6.611 3.448 1.00 88.44 101 PRO A O 1
ATOM 765 N N . ALA A 1 102 ? 1.837 5.638 1.590 1.00 85.62 102 ALA A N 1
ATOM 766 C CA . ALA A 1 102 ? 3.183 5.402 2.119 1.00 85.62 102 ALA A CA 1
ATOM 767 C C . ALA A 1 102 ? 3.861 6.680 2.643 1.00 85.62 102 ALA A C 1
ATOM 769 O O . ALA A 1 102 ? 4.580 6.640 3.638 1.00 85.62 102 ALA A O 1
ATOM 770 N N . HIS A 1 103 ? 3.614 7.829 2.012 1.00 82.81 103 HIS A N 1
ATOM 771 C CA . HIS A 1 103 ? 4.160 9.110 2.461 1.00 82.81 103 HIS A CA 1
ATOM 772 C C . HIS A 1 103 ? 3.568 9.561 3.806 1.00 82.81 103 HIS A C 1
ATOM 774 O O . HIS A 1 103 ? 4.298 10.087 4.644 1.00 82.81 103 HIS A O 1
ATOM 780 N N . GLU A 1 104 ? 2.277 9.313 4.043 1.00 85.56 104 GLU A N 1
ATOM 781 C CA . GLU A 1 104 ? 1.632 9.603 5.327 1.00 85.56 104 GLU A CA 1
ATOM 782 C C . GLU A 1 104 ? 2.151 8.667 6.419 1.00 85.56 104 GLU A C 1
ATOM 784 O O . GLU A 1 104 ? 2.510 9.133 7.499 1.00 85.56 104 GLU A O 1
ATOM 789 N N . ALA A 1 105 ? 2.277 7.371 6.113 1.00 82.62 105 ALA A N 1
ATOM 790 C CA . ALA A 1 105 ? 2.844 6.388 7.034 1.00 82.62 105 ALA A CA 1
ATOM 791 C C . ALA A 1 105 ? 4.279 6.767 7.452 1.00 82.62 105 ALA A C 1
ATOM 793 O O . ALA A 1 105 ? 4.567 6.874 8.643 1.00 82.62 105 ALA A O 1
ATOM 794 N N . ARG A 1 106 ? 5.150 7.097 6.485 1.00 85.56 106 ARG A N 1
ATOM 795 C CA . ARG A 1 106 ? 6.523 7.569 6.756 1.00 85.56 106 ARG A CA 1
ATOM 796 C C . ARG A 1 106 ? 6.544 8.852 7.592 1.00 85.56 106 ARG A C 1
ATOM 798 O O . ARG A 1 106 ? 7.387 9.003 8.473 1.00 85.56 106 ARG A O 1
ATOM 805 N N . ALA A 1 107 ? 5.633 9.790 7.329 1.00 85.81 107 ALA A N 1
ATOM 806 C CA . ALA A 1 107 ? 5.555 11.036 8.089 1.00 85.81 107 ALA A CA 1
ATOM 807 C C . ALA A 1 107 ? 5.118 10.799 9.545 1.00 85.81 107 ALA A C 1
ATOM 809 O O . ALA A 1 107 ? 5.613 11.467 10.458 1.00 85.81 107 ALA A O 1
ATOM 810 N N . GLU A 1 108 ? 4.203 9.858 9.782 1.00 85.50 108 GLU A N 1
ATOM 811 C CA . GLU A 1 108 ? 3.814 9.448 11.133 1.00 85.50 108 GLU A CA 1
ATOM 812 C C . GLU A 1 108 ? 4.961 8.750 11.867 1.00 85.50 108 GLU A C 1
ATOM 814 O O . GLU A 1 108 ? 5.265 9.126 13.003 1.00 85.50 108 GLU A O 1
ATOM 819 N N . GLU A 1 109 ? 5.647 7.813 11.212 1.00 86.81 109 GLU A N 1
ATOM 820 C CA . GLU A 1 109 ? 6.823 7.130 11.764 1.00 86.81 109 GLU A CA 1
ATOM 821 C C . GLU A 1 109 ? 7.929 8.124 12.134 1.00 86.81 109 GLU A C 1
ATOM 823 O O . GLU A 1 109 ? 8.451 8.085 13.248 1.00 86.81 109 GLU A O 1
ATOM 828 N N . ALA A 1 110 ? 8.231 9.092 11.263 1.00 88.56 110 ALA A N 1
ATOM 829 C CA . ALA A 1 110 ? 9.225 10.128 11.544 1.00 88.56 110 ALA A CA 1
ATOM 830 C C . ALA A 1 110 ? 8.871 10.952 12.796 1.00 88.56 110 ALA A C 1
ATOM 832 O O . ALA A 1 110 ? 9.737 11.238 13.628 1.00 88.56 110 ALA A O 1
ATOM 833 N N . LYS A 1 111 ? 7.588 11.296 12.979 1.00 91.31 111 LYS A N 1
ATOM 834 C CA . LYS A 1 111 ? 7.116 11.996 14.188 1.00 91.31 111 LYS A CA 1
ATOM 835 C C . LYS A 1 111 ? 7.259 11.131 15.438 1.00 91.31 111 LYS A C 1
ATOM 837 O O . LYS A 1 111 ? 7.615 11.652 16.497 1.00 91.31 111 LYS A O 1
ATOM 842 N N . GLN A 1 112 ? 6.952 9.839 15.344 1.00 90.62 112 GLN A N 1
ATOM 843 C CA . GLN A 1 112 ? 7.084 8.911 16.468 1.00 90.62 112 GLN A CA 1
ATOM 844 C C . GLN A 1 112 ? 8.553 8.709 16.850 1.00 90.62 112 GLN A C 1
ATOM 846 O O . GLN A 1 112 ? 8.890 8.835 18.029 1.00 90.62 112 GLN A O 1
ATOM 851 N N . ASN A 1 113 ? 9.432 8.530 15.865 1.00 91.19 113 ASN A N 1
ATOM 852 C CA . ASN A 1 113 ? 10.873 8.399 16.070 1.00 91.19 113 ASN A CA 1
ATOM 853 C C . ASN A 1 113 ? 11.459 9.655 16.726 1.00 91.19 113 ASN A C 1
ATOM 855 O O . ASN A 1 113 ? 12.142 9.552 17.742 1.00 91.19 113 ASN A O 1
ATOM 859 N N . ALA A 1 114 ? 11.092 10.851 16.255 1.00 91.56 114 ALA A N 1
ATOM 860 C CA . ALA A 1 114 ? 11.534 12.103 16.872 1.00 91.56 114 ALA A CA 1
ATOM 861 C C . ALA A 1 114 ? 11.099 12.223 18.348 1.00 91.56 114 ALA A C 1
ATOM 863 O O . ALA A 1 114 ? 11.863 12.686 19.202 1.00 91.56 114 ALA A O 1
ATOM 864 N N . LYS A 1 115 ? 9.878 11.780 18.682 1.00 92.75 115 LYS A N 1
ATOM 865 C CA . LYS A 1 115 ? 9.396 11.746 20.074 1.00 92.75 115 LYS A CA 1
ATOM 866 C C . LYS A 1 115 ? 10.165 10.732 20.918 1.00 92.75 115 LYS A C 1
ATOM 868 O O . LYS A 1 115 ? 10.522 11.057 22.055 1.00 92.75 115 LYS A O 1
ATOM 873 N N . ALA A 1 116 ? 10.416 9.543 20.376 1.00 91.12 116 ALA A N 1
ATOM 874 C CA . ALA A 1 116 ? 11.170 8.488 21.043 1.00 91.12 116 ALA A CA 1
ATOM 875 C C . ALA A 1 116 ? 12.610 8.935 21.330 1.00 91.12 116 ALA A C 1
ATOM 877 O O . ALA A 1 116 ? 13.071 8.828 22.466 1.00 91.12 116 ALA A O 1
ATOM 878 N N . GLU A 1 117 ? 13.281 9.553 20.357 1.00 93.50 117 GLU A N 1
ATOM 879 C CA . GLU A 1 117 ? 14.617 10.125 20.537 1.00 93.50 117 GLU A CA 1
ATOM 880 C C . GLU A 1 117 ? 14.638 11.224 21.603 1.00 93.50 117 GLU A C 1
ATOM 882 O O . GLU A 1 117 ? 15.501 11.233 22.483 1.00 93.50 117 GLU A O 1
ATOM 887 N N . ALA A 1 118 ? 13.678 12.154 21.563 1.00 93.25 118 ALA A N 1
ATOM 888 C CA . ALA A 1 118 ? 13.588 13.214 22.563 1.00 93.25 118 ALA A CA 1
ATOM 889 C C . ALA A 1 118 ? 13.359 12.645 23.973 1.00 93.25 118 ALA A C 1
ATOM 891 O O . ALA A 1 118 ? 13.904 13.159 24.953 1.00 93.25 118 ALA A O 1
ATOM 892 N N . TYR A 1 119 ? 12.566 11.579 24.087 1.00 92.88 119 TYR A N 1
ATOM 893 C CA . TYR A 1 119 ? 12.364 10.870 25.345 1.00 92.88 119 TYR A CA 1
ATOM 894 C C . TYR A 1 119 ? 13.643 10.173 25.823 1.00 92.88 119 TYR A C 1
ATOM 896 O O . TYR A 1 119 ? 14.037 10.386 26.970 1.00 92.88 119 TYR A O 1
ATOM 904 N N . ALA A 1 120 ? 14.337 9.443 24.948 1.00 93.56 120 ALA A N 1
ATOM 905 C CA . ALA A 1 120 ? 15.601 8.779 25.265 1.00 93.56 120 ALA A CA 1
ATOM 906 C C . ALA A 1 120 ? 16.661 9.778 25.757 1.00 93.56 120 ALA A C 1
ATOM 908 O O . ALA A 1 120 ? 17.288 9.564 26.795 1.00 93.56 120 ALA A O 1
ATOM 909 N N . ARG A 1 121 ? 16.787 10.938 25.094 1.00 93.12 121 ARG A N 1
ATOM 910 C CA . ARG A 1 121 ? 17.687 12.022 25.530 1.00 93.12 121 ARG A CA 1
ATOM 911 C C . ARG A 1 121 ? 17.318 12.567 26.911 1.00 93.12 121 ARG A C 1
ATOM 913 O O . ARG A 1 121 ? 18.206 12.882 27.699 1.00 93.12 121 ARG A O 1
ATOM 920 N N . ARG A 1 122 ? 16.023 12.698 27.224 1.00 91.12 122 ARG A N 1
ATOM 921 C CA . ARG A 1 122 ? 15.573 13.132 28.560 1.00 91.12 122 ARG A CA 1
ATOM 922 C C . ARG A 1 122 ? 15.896 12.095 29.632 1.00 91.12 122 ARG A C 1
ATOM 924 O O . ARG A 1 122 ? 16.327 12.495 30.708 1.00 91.12 122 ARG A O 1
ATOM 931 N N . GLN A 1 123 ? 15.719 10.809 29.340 1.00 93.38 123 GLN A N 1
ATOM 932 C CA . GLN A 1 123 ? 16.043 9.741 30.286 1.00 93.38 123 GLN A CA 1
ATOM 933 C C . GLN A 1 123 ? 17.545 9.645 30.548 1.00 93.38 123 GLN A C 1
ATOM 935 O O . GLN A 1 123 ? 17.953 9.634 31.705 1.00 93.38 123 GLN A O 1
ATOM 940 N N . ALA A 1 124 ? 18.372 9.722 29.502 1.00 90.50 124 ALA A N 1
ATOM 941 C CA . ALA A 1 124 ? 19.828 9.756 29.648 1.00 90.50 124 ALA A CA 1
ATOM 942 C C . ALA A 1 124 ? 20.297 10.924 30.538 1.00 90.50 124 ALA A C 1
ATOM 944 O O . ALA A 1 124 ? 21.162 10.752 31.391 1.00 90.50 124 ALA A O 1
ATOM 945 N N . ARG A 1 125 ? 19.678 12.107 30.403 1.00 89.25 125 ARG A N 1
ATOM 946 C CA . ARG A 1 125 ? 19.977 13.270 31.260 1.00 89.25 125 ARG A CA 1
ATOM 947 C C . ARG A 1 125 ? 19.548 13.084 32.716 1.00 89.25 125 ARG A C 1
ATOM 949 O O . ARG A 1 125 ? 20.180 13.663 33.590 1.00 89.25 125 ARG A O 1
ATOM 956 N N . ARG A 1 126 ? 18.461 12.353 32.981 1.00 87.75 126 ARG A N 1
ATOM 957 C CA . ARG A 1 126 ? 18.007 12.062 34.352 1.00 87.75 126 ARG A CA 1
ATOM 958 C C . ARG A 1 126 ? 18.934 11.058 35.026 1.00 87.75 126 ARG A C 1
ATOM 960 O O . ARG A 1 126 ? 19.436 11.363 36.098 1.00 87.75 126 ARG A O 1
ATOM 967 N N . ALA A 1 127 ? 19.252 9.966 34.335 1.00 86.69 127 ALA A N 1
ATOM 968 C CA . ALA A 1 127 ? 20.188 8.956 34.819 1.00 86.69 127 ALA A CA 1
ATOM 969 C C . ALA A 1 127 ? 21.579 9.546 35.120 1.00 86.69 127 ALA A C 1
ATOM 971 O O . ALA A 1 127 ? 22.159 9.250 36.157 1.00 86.69 127 ALA A O 1
ATOM 972 N N . ALA A 1 128 ? 22.089 10.437 34.260 1.00 83.75 128 ALA A N 1
ATOM 973 C CA . ALA A 1 128 ? 23.363 11.118 34.505 1.00 83.75 128 ALA A CA 1
ATOM 974 C C . ALA A 1 128 ? 23.332 12.010 35.762 1.00 83.75 128 ALA A C 1
ATOM 976 O O . ALA A 1 128 ? 24.295 12.043 36.513 1.00 83.75 128 ALA A O 1
ATOM 977 N N . ARG A 1 129 ? 22.213 12.701 36.025 1.00 80.94 129 ARG A N 1
ATOM 978 C CA . ARG A 1 129 ? 22.057 13.519 37.241 1.00 80.94 129 ARG A CA 1
ATOM 979 C C . ARG A 1 129 ? 21.968 12.665 38.501 1.00 80.94 129 ARG A C 1
ATOM 981 O O . ARG A 1 129 ? 22.536 13.035 39.516 1.00 80.94 129 ARG A O 1
ATOM 988 N N . GLU A 1 130 ? 21.259 11.544 38.439 1.00 75.50 130 GLU A N 1
ATOM 989 C CA . GLU A 1 130 ? 21.161 10.605 39.562 1.00 75.50 130 GLU A CA 1
ATOM 990 C C . GLU A 1 130 ? 22.527 9.989 39.902 1.00 75.50 130 GLU A C 1
ATOM 992 O O . GLU A 1 130 ? 22.837 9.840 41.078 1.00 75.50 130 GLU A O 1
ATOM 997 N N . ALA A 1 131 ? 23.371 9.725 38.898 1.00 73.38 131 ALA A N 1
ATOM 998 C CA . ALA A 1 131 ? 24.733 9.226 39.093 1.00 73.38 131 ALA A CA 1
ATOM 999 C C . ALA A 1 131 ? 25.704 10.262 39.696 1.00 73.38 131 ALA A C 1
ATOM 1001 O O . ALA A 1 131 ? 26.615 9.872 40.412 1.00 73.38 131 ALA A O 1
ATOM 1002 N N . ASP A 1 132 ? 25.506 11.560 39.443 1.00 67.44 132 ASP A N 1
ATOM 1003 C CA . ASP A 1 132 ? 26.340 12.638 40.008 1.00 67.44 132 ASP A CA 1
ATOM 1004 C C . ASP A 1 132 ? 25.949 13.026 41.452 1.00 67.44 132 ASP A C 1
ATOM 1006 O O . ASP A 1 132 ? 26.665 13.788 42.101 1.00 67.44 132 ASP A O 1
ATOM 1010 N N . THR A 1 133 ? 24.800 12.554 41.958 1.00 63.16 133 THR A N 1
ATOM 1011 C CA . THR A 1 133 ? 24.271 12.939 43.286 1.00 63.16 133 THR A CA 1
ATOM 1012 C C . THR A 1 133 ? 24.354 11.815 44.334 1.00 63.16 133 THR A C 1
ATOM 1014 O O . THR A 1 133 ? 23.863 11.999 45.449 1.00 63.16 133 THR A O 1
ATOM 1017 N N . GLY A 1 134 ? 24.938 10.661 43.991 1.00 52.62 134 GLY A N 1
ATOM 1018 C CA . GLY A 1 134 ? 25.171 9.517 44.886 1.00 52.62 134 GLY A CA 1
ATOM 1019 C C . GLY A 1 134 ? 26.654 9.249 45.084 1.00 52.62 134 GLY A C 1
ATOM 1020 O O . GLY A 1 134 ? 27.015 8.852 46.213 1.00 52.62 134 GLY A O 1
#